Protein AF-A0A960F0X3-F1 (afdb_monomer)

Radius of gyration: 19.89 Å; Cα contacts (8 Å, |Δi|>4): 133; chains: 1; bounding box: 34×49×54 Å

Secondary structure (DSSP, 8-state):
-PPP-SS-TTSGGGSS-HHHHHHHHHTT-HHHHHHHHHHH--SS--HHHHHH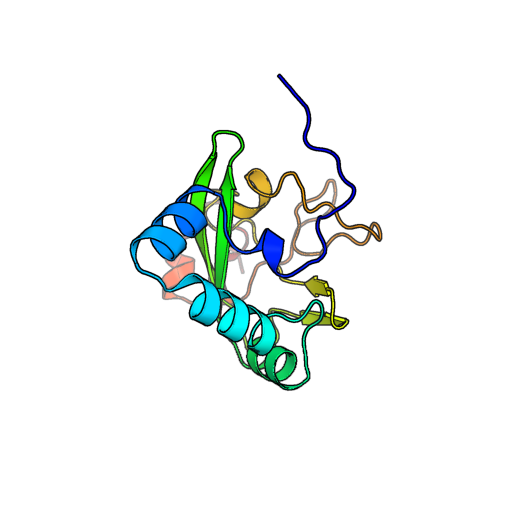HHH-SEEEEEEE-TTS-EEEEEEE-STTSSEEEETTEEE-----TTS--HHHHH-TT---TT----TTS-BTTB-PPPPGGGGSHHHHTTS-TT-TTS--

Solvent-accessible surface area (backbone atoms only — not comparable to full-atom values): 9754 Å² total; per-residue (Å²): 134,84,76,80,79,84,85,72,82,85,48,84,73,64,79,57,54,70,72,56,48,54,51,22,58,76,66,74,36,45,72,57,54,53,53,51,46,70,74,72,63,69,93,50,55,49,75,66,54,50,53,51,47,38,65,34,40,59,50,74,50,75,44,43,38,97,87,66,54,75,47,76,42,83,48,76,47,60,59,48,48,46,37,75,79,49,56,81,38,77,44,65,78,54,70,71,79,90,69,70,59,56,72,66,70,28,42,81,80,74,70,64,91,81,74,70,74,61,74,36,50,80,46,93,98,44,83,41,71,78,61,70,72,46,61,38,68,89,48,33,78,73,50,63,96,83,42,78,56,68,84,110

Foldseek 3Di:
DDDDDPPPCPDLVNPDDPVRVVVCVVVVNVVVSSVVSVVPDDQFADPVNQVVQQQDQKDKDWFAAPVRRIDIDIDGHHRCQWPCPDRNDIDHADACPPVPCCRVNRPPPDDPPVNDDDLRDDDVVRDRDDGPVCLPVVNVVPDPPPDPSVPD

pLDDT: mean 78.14, std 16.06, range [31.44, 96.19]

Mean predicted aligned error: 11.27 Å

Sequence (152 aa):
MDTPDGSDRNGLGALYGSGARELQDHFDSRRLADRLASLTLHDALDEGDIALVRDQSTVWVATVDADGWPDVFYKGGAPGFVEVVDPSELRMPIYNGNGMWRTLGNCGRYIHRDGKVSPYVPAEGHEPPVPDWKRLPPLREVLPANDPARDG

Structure (mmCIF, N/CA/C/O backbone):
data_AF-A0A960F0X3-F1
#
_entry.id   AF-A0A960F0X3-F1
#
loop_
_atom_site.group_PDB
_atom_site.id
_atom_site.type_symbol
_atom_site.label_atom_id
_atom_site.label_alt_id
_atom_site.label_comp_id
_atom_site.label_asym_id
_atom_site.label_entity_id
_atom_site.label_seq_id
_atom_site.pdbx_PDB_ins_code
_atom_site.Cartn_x
_atom_site.Cartn_y
_atom_site.Cartn_z
_atom_site.occupancy
_atom_site.B_iso_or_equiv
_atom_site.auth_seq_id
_atom_site.auth_comp_id
_atom_site.auth_asym_id
_atom_site.auth_atom_id
_atom_site.pdbx_PDB_model_num
ATOM 1 N N . MET A 1 1 ? 4.576 3.194 -33.698 1.00 36.12 1 MET A N 1
ATOM 2 C CA . MET A 1 1 ? 4.622 2.950 -32.245 1.00 36.12 1 MET A CA 1
ATOM 3 C C . MET A 1 1 ? 3.264 2.381 -31.901 1.00 36.12 1 MET A C 1
ATOM 5 O O . MET A 1 1 ? 2.312 3.143 -31.790 1.00 36.12 1 MET A O 1
ATOM 9 N N . ASP A 1 2 ? 3.156 1.054 -31.946 1.00 34.09 2 ASP A N 1
ATOM 10 C CA . ASP A 1 2 ? 1.889 0.356 -31.729 1.00 34.09 2 ASP A CA 1
ATOM 11 C C . ASP A 1 2 ? 1.437 0.546 -30.286 1.00 34.09 2 ASP A C 1
ATOM 13 O O . ASP A 1 2 ? 2.205 0.368 -29.340 1.00 34.09 2 ASP A O 1
ATOM 17 N N . THR A 1 3 ? 0.182 0.945 -30.133 1.00 31.44 3 THR A N 1
ATOM 18 C CA . THR A 1 3 ? -0.511 0.901 -28.849 1.00 31.44 3 THR A CA 1
ATOM 19 C C . THR A 1 3 ? -0.850 -0.562 -28.566 1.00 31.44 3 THR A C 1
ATOM 21 O O . THR A 1 3 ? -1.385 -1.222 -29.457 1.00 31.44 3 THR A O 1
ATOM 24 N N . PRO A 1 4 ? -0.546 -1.118 -27.379 1.00 38.47 4 PRO A N 1
ATOM 25 C CA . PRO A 1 4 ? -0.927 -2.491 -27.095 1.00 38.47 4 PRO A CA 1
ATOM 26 C C . PRO A 1 4 ? -2.451 -2.579 -26.993 1.00 38.47 4 PRO A C 1
ATOM 28 O O . PRO A 1 4 ? -3.071 -1.858 -26.205 1.00 38.47 4 PRO A O 1
ATOM 31 N N . ASP A 1 5 ? -3.017 -3.467 -27.806 1.00 36.84 5 ASP A N 1
ATOM 32 C CA . ASP A 1 5 ? -4.389 -3.959 -27.745 1.00 36.84 5 ASP A CA 1
ATOM 33 C C . ASP A 1 5 ? -4.788 -4.281 -26.291 1.00 36.84 5 ASP A C 1
ATOM 35 O O . ASP A 1 5 ? -4.076 -4.959 -25.548 1.00 36.84 5 ASP A O 1
ATOM 39 N N . GLY A 1 6 ? -5.923 -3.727 -25.865 1.00 38.12 6 GLY A N 1
ATOM 40 C CA . GLY A 1 6 ? -6.443 -3.812 -24.505 1.00 38.12 6 GLY A CA 1
ATOM 41 C C . GLY A 1 6 ? -7.220 -5.089 -24.184 1.00 38.12 6 GLY A C 1
ATOM 42 O O . GLY A 1 6 ? -7.874 -5.110 -23.141 1.00 38.12 6 GLY A O 1
ATOM 43 N N . SER A 1 7 ? -7.193 -6.115 -25.037 1.00 34.66 7 SER A N 1
ATOM 44 C CA . SER A 1 7 ? -8.116 -7.252 -24.937 1.00 34.66 7 SER A CA 1
ATOM 45 C C . SER A 1 7 ? -7.627 -8.498 -24.178 1.00 34.66 7 SER A C 1
ATOM 47 O O . SER A 1 7 ? -8.430 -9.405 -24.004 1.00 34.66 7 SER A O 1
ATOM 49 N N . ASP A 1 8 ? -6.409 -8.533 -23.611 1.00 37.78 8 ASP A N 1
ATOM 50 C CA . ASP A 1 8 ? -5.871 -9.772 -22.994 1.00 37.78 8 ASP A CA 1
ATOM 51 C C . ASP A 1 8 ? -5.181 -9.596 -21.616 1.00 37.78 8 ASP A C 1
ATOM 53 O O . ASP A 1 8 ? -4.204 -10.261 -21.273 1.00 37.78 8 ASP A O 1
ATOM 57 N N . ARG A 1 9 ? -5.670 -8.676 -20.771 1.00 44.19 9 ARG A N 1
ATOM 58 C CA . ARG A 1 9 ? -5.041 -8.364 -19.462 1.00 44.19 9 ARG A CA 1
ATOM 59 C C . ARG A 1 9 ? -5.476 -9.227 -18.269 1.00 44.19 9 ARG A C 1
ATOM 61 O O . ARG A 1 9 ? -5.132 -8.872 -17.148 1.00 44.19 9 ARG A O 1
ATOM 68 N N . ASN A 1 10 ? -6.215 -10.320 -18.471 1.00 42.22 10 ASN A N 1
ATOM 69 C CA . ASN A 1 10 ? -6.796 -11.081 -17.351 1.00 42.22 10 ASN A CA 1
ATOM 70 C C . ASN A 1 10 ? -6.339 -12.545 -17.236 1.00 42.22 10 ASN A C 1
ATOM 72 O O . ASN A 1 10 ? -6.956 -13.329 -16.524 1.00 42.22 10 ASN A O 1
ATOM 76 N N . GLY A 1 11 ? -5.260 -12.927 -17.923 1.00 45.56 11 GLY A N 1
ATOM 77 C CA . GLY A 1 11 ? -4.652 -14.253 -17.795 1.00 45.56 11 GLY A CA 1
ATOM 78 C C . GLY A 1 11 ? -3.302 -14.203 -17.084 1.00 45.56 11 GLY A C 1
ATOM 79 O O . GLY A 1 11 ? -2.576 -13.218 -17.189 1.00 45.56 11 GLY A O 1
ATOM 80 N N . LEU A 1 12 ? -2.915 -15.314 -16.450 1.00 47.50 12 LEU A N 1
ATOM 81 C CA . LEU A 1 12 ? -1.584 -15.604 -15.875 1.00 47.50 12 LEU A CA 1
ATOM 82 C C . LEU A 1 12 ? -0.382 -15.153 -16.740 1.00 47.50 12 LEU A C 1
ATOM 84 O O . LEU A 1 12 ? 0.717 -14.939 -16.229 1.00 47.50 12 LEU A O 1
ATOM 88 N N . GLY A 1 13 ? -0.586 -14.972 -18.050 1.00 46.66 13 GLY A N 1
ATOM 89 C CA . GLY A 1 13 ? 0.377 -14.383 -18.980 1.00 46.66 13 GLY A CA 1
ATOM 90 C C . GLY A 1 13 ? 0.805 -12.946 -18.650 1.00 46.66 13 GLY A C 1
ATOM 91 O O . GLY A 1 13 ? 1.911 -12.571 -19.026 1.00 46.66 13 GLY A O 1
ATOM 92 N N . ALA A 1 14 ? -0.001 -12.176 -17.912 1.00 62.25 14 ALA A N 1
ATOM 93 C CA . ALA A 1 14 ? 0.257 -10.767 -17.610 1.00 62.25 14 ALA A CA 1
ATOM 94 C C . ALA A 1 14 ? 1.226 -10.520 -16.435 1.00 62.25 14 ALA A C 1
ATOM 96 O O . ALA A 1 14 ? 1.731 -9.407 -16.305 1.00 62.25 14 ALA A O 1
ATOM 97 N N . LEU A 1 15 ? 1.510 -11.523 -15.588 1.00 78.12 15 LEU A N 1
ATOM 98 C CA . LEU A 1 15 ? 2.381 -11.337 -14.412 1.00 78.12 15 LEU A CA 1
ATOM 99 C C . LEU A 1 15 ? 3.849 -11.087 -14.799 1.00 78.12 15 LEU A C 1
ATOM 101 O O . LEU A 1 15 ? 4.556 -10.331 -14.136 1.00 78.12 15 LEU A O 1
ATOM 105 N N . TYR A 1 16 ? 4.322 -11.741 -15.858 1.00 86.44 16 TYR A N 1
ATOM 106 C CA . TYR A 1 16 ? 5.732 -11.728 -16.241 1.00 86.44 16 TYR A CA 1
ATOM 107 C C . TYR A 1 16 ? 5.932 -10.966 -17.552 1.00 86.44 16 TYR A C 1
ATOM 109 O O . TYR A 1 16 ? 5.435 -11.381 -18.597 1.00 86.44 16 TYR A O 1
ATOM 117 N N . GLY A 1 17 ? 6.718 -9.886 -17.504 1.00 84.25 17 GLY A N 1
ATOM 118 C CA . GLY A 1 17 ? 7.161 -9.163 -18.700 1.00 84.25 17 GLY A CA 1
ATOM 119 C C . GLY A 1 17 ? 8.121 -9.979 -19.579 1.00 84.25 17 GLY A C 1
ATOM 120 O O . GLY A 1 17 ? 8.644 -11.014 -19.158 1.00 84.25 17 GLY A O 1
ATOM 121 N N . SER A 1 18 ? 8.395 -9.487 -20.793 1.00 88.12 18 SER A N 1
ATOM 122 C CA . SER A 1 18 ? 9.220 -10.181 -21.801 1.00 88.12 18 SER A CA 1
ATOM 123 C C . SER A 1 18 ? 10.598 -10.596 -21.282 1.00 88.12 18 SER A C 1
ATOM 125 O O . SER A 1 18 ? 10.974 -11.751 -21.443 1.00 88.12 18 SER A O 1
ATOM 127 N N . GLY A 1 19 ? 11.305 -9.716 -20.566 1.00 88.69 19 GLY A N 1
ATOM 128 C CA . GLY A 1 19 ? 12.625 -10.040 -20.010 1.00 88.69 19 GLY A CA 1
ATOM 129 C C . GLY A 1 19 ? 12.598 -11.191 -18.995 1.00 88.69 19 GLY A C 1
ATOM 130 O O . GLY A 1 19 ? 13.489 -12.037 -18.987 1.00 88.69 19 GLY A O 1
ATOM 131 N N . ALA A 1 20 ? 11.548 -11.289 -18.170 1.00 87.38 20 ALA A N 1
ATOM 132 C CA . ALA A 1 20 ? 11.384 -12.426 -17.264 1.00 87.38 20 ALA A CA 1
ATOM 133 C C . ALA A 1 20 ? 11.087 -13.717 -18.040 1.00 87.38 20 ALA A C 1
ATOM 135 O O . ALA A 1 20 ? 11.599 -14.774 -17.677 1.00 87.38 20 ALA A O 1
ATOM 136 N N . ARG A 1 21 ? 10.299 -13.638 -19.121 1.00 91.31 21 ARG A N 1
ATOM 137 C CA . AR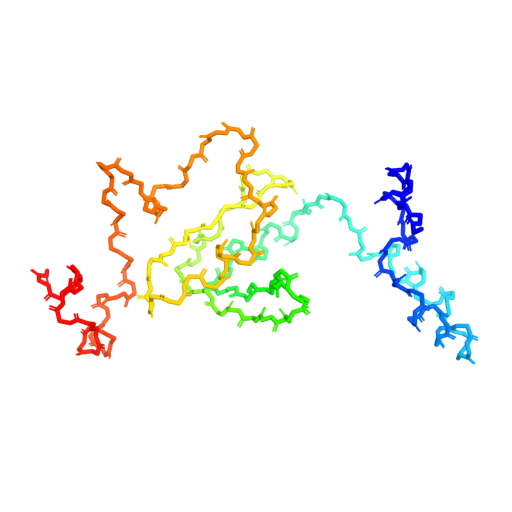G A 1 21 ? 10.000 -14.790 -19.984 1.00 91.31 21 ARG A CA 1
ATOM 138 C C . ARG A 1 21 ? 11.240 -15.308 -20.709 1.00 91.31 21 ARG A C 1
ATOM 140 O O . ARG A 1 21 ? 11.462 -16.511 -20.698 1.00 91.31 21 ARG A O 1
ATOM 147 N N . GLU A 1 22 ? 12.080 -14.422 -21.236 1.00 92.25 22 GLU A N 1
ATOM 148 C CA . GLU A 1 22 ? 13.353 -14.800 -21.866 1.00 92.25 22 GLU A CA 1
ATOM 149 C C . GLU A 1 22 ? 14.262 -15.568 -20.899 1.00 92.25 22 GLU A C 1
ATOM 151 O O . GLU A 1 22 ? 14.794 -16.620 -21.248 1.00 92.25 22 GLU A O 1
ATOM 156 N N . LEU A 1 23 ? 14.392 -15.092 -19.656 1.00 88.25 23 LEU A N 1
ATOM 157 C CA . LEU A 1 23 ? 15.171 -15.788 -18.628 1.00 88.25 23 LEU A CA 1
ATOM 158 C C . LEU A 1 23 ? 14.527 -17.120 -18.226 1.00 88.25 23 LEU A C 1
ATOM 160 O O . LEU A 1 23 ? 15.226 -18.114 -18.042 1.00 88.25 23 LEU A O 1
ATOM 164 N N . GLN A 1 24 ? 13.201 -17.169 -18.107 1.00 93.12 24 GLN A N 1
ATOM 165 C CA . GLN A 1 24 ? 12.487 -18.405 -17.793 1.00 93.12 24 GLN A CA 1
ATOM 166 C C . GLN A 1 24 ? 12.682 -19.473 -18.870 1.00 93.12 24 GLN A C 1
ATOM 168 O O . GLN A 1 24 ? 12.877 -20.636 -18.523 1.00 93.12 24 GLN A O 1
ATOM 173 N N . ASP A 1 25 ? 12.653 -19.089 -20.146 1.00 93.25 25 ASP A N 1
ATOM 174 C CA . ASP A 1 25 ? 12.910 -19.988 -21.272 1.00 93.25 25 ASP A CA 1
ATOM 175 C C . ASP A 1 25 ? 14.389 -20.411 -21.299 1.00 93.25 25 ASP A C 1
ATOM 177 O O . ASP A 1 25 ? 14.688 -21.597 -21.434 1.00 93.25 25 ASP A O 1
ATOM 181 N N . HIS A 1 26 ? 15.318 -19.471 -21.075 1.00 90.62 26 HIS A N 1
ATOM 182 C CA . HIS A 1 26 ? 16.756 -19.754 -21.010 1.00 90.62 26 HIS A CA 1
ATOM 183 C C . HIS 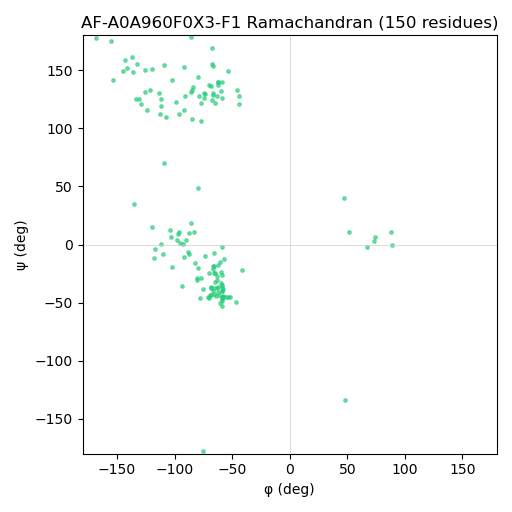A 1 26 ? 17.113 -20.772 -19.915 1.00 90.62 26 HIS A C 1
ATOM 185 O O . HIS A 1 26 ? 17.947 -21.649 -20.130 1.00 90.62 26 HIS A O 1
ATOM 191 N N . PHE A 1 27 ? 16.465 -20.674 -18.752 1.00 92.62 27 PHE A N 1
ATOM 192 C CA . PHE A 1 27 ? 16.685 -21.570 -17.616 1.00 92.62 27 PHE A CA 1
ATOM 193 C C . PHE A 1 27 ? 15.679 -22.737 -17.533 1.00 92.62 27 PHE A C 1
ATOM 195 O O . PHE A 1 27 ? 15.629 -23.401 -16.500 1.00 92.62 27 PHE A O 1
ATOM 202 N N . ASP A 1 28 ? 14.858 -22.980 -18.567 1.00 90.44 28 ASP A N 1
ATOM 203 C CA . ASP A 1 28 ? 13.800 -24.018 -18.598 1.00 90.44 28 ASP A CA 1
ATOM 204 C C . ASP A 1 28 ? 12.903 -24.033 -17.332 1.00 90.44 28 ASP A C 1
ATOM 206 O O . ASP A 1 28 ? 12.523 -25.068 -16.777 1.00 90.44 28 ASP A O 1
ATOM 210 N N . SER A 1 29 ? 12.562 -22.840 -16.841 1.00 91.38 29 SER A N 1
ATOM 211 C CA . SER A 1 29 ? 11.779 -22.618 -15.616 1.00 91.38 29 SER A CA 1
ATOM 212 C C . SER A 1 29 ? 10.388 -22.036 -15.873 1.00 91.38 29 SER A C 1
ATOM 214 O O . SER A 1 29 ? 9.611 -21.860 -14.934 1.00 91.38 29 SER A O 1
ATOM 216 N N . ARG A 1 30 ? 10.011 -21.805 -17.136 1.00 89.38 30 ARG A N 1
ATOM 217 C CA . ARG A 1 30 ? 8.698 -21.246 -17.503 1.00 89.38 30 ARG A CA 1
ATOM 218 C C . ARG A 1 30 ? 7.524 -22.045 -16.944 1.00 89.38 30 ARG A C 1
ATOM 220 O O . ARG A 1 30 ? 6.630 -21.479 -16.327 1.00 89.38 30 ARG A O 1
ATOM 227 N N . ARG A 1 31 ? 7.583 -23.375 -17.060 1.00 88.75 31 ARG A N 1
ATOM 228 C CA . ARG A 1 31 ? 6.579 -24.291 -16.489 1.00 88.75 31 ARG A CA 1
ATOM 229 C C . ARG A 1 31 ? 6.439 -24.156 -14.972 1.00 88.75 31 ARG A C 1
ATOM 231 O O . ARG A 1 31 ? 5.331 -24.252 -14.461 1.00 88.75 31 ARG A O 1
ATOM 238 N N . LEU A 1 32 ? 7.534 -23.910 -14.250 1.00 84.38 32 LEU A N 1
ATOM 239 C CA . LEU A 1 32 ? 7.491 -23.669 -12.807 1.00 84.38 32 LEU A CA 1
ATOM 240 C C . LEU A 1 32 ? 6.844 -22.314 -12.502 1.00 84.38 32 LEU A C 1
ATOM 242 O O . LEU A 1 32 ? 5.959 -22.246 -11.653 1.00 84.38 32 LEU A O 1
ATOM 246 N N . ALA A 1 33 ? 7.247 -21.264 -13.221 1.00 84.62 33 ALA A N 1
ATOM 247 C CA . ALA A 1 33 ? 6.697 -19.922 -13.062 1.00 84.62 33 ALA A CA 1
ATOM 248 C C . ALA A 1 33 ? 5.179 -19.897 -13.311 1.00 84.62 33 ALA A C 1
ATOM 250 O O . ALA A 1 33 ? 4.432 -19.364 -12.494 1.00 84.62 33 ALA A O 1
ATOM 251 N N . ASP A 1 34 ? 4.707 -20.553 -14.374 1.00 87.56 34 ASP A N 1
ATOM 252 C CA . ASP A 1 34 ? 3.279 -20.620 -14.701 1.00 87.56 34 ASP A CA 1
ATOM 253 C C . ASP A 1 34 ? 2.478 -21.401 -13.644 1.00 87.56 34 ASP A C 1
ATOM 255 O O . ASP A 1 34 ? 1.362 -21.012 -13.295 1.00 87.56 34 ASP A 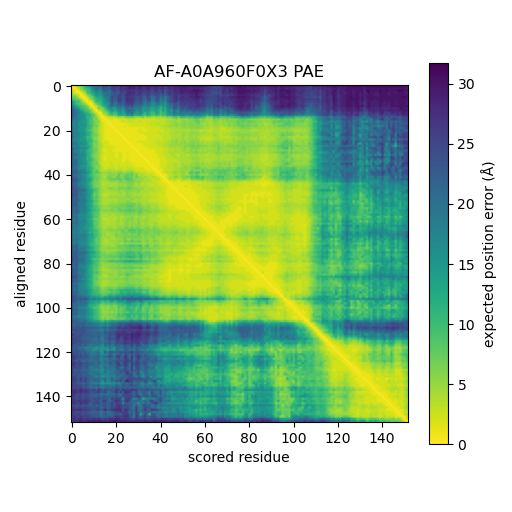O 1
ATOM 259 N N . ARG A 1 35 ? 3.046 -22.480 -13.082 1.00 83.19 35 ARG A N 1
ATOM 260 C CA . ARG A 1 35 ? 2.396 -23.223 -11.991 1.00 83.19 35 ARG A CA 1
ATOM 261 C C . ARG A 1 35 ? 2.333 -22.421 -10.698 1.00 83.19 35 ARG A C 1
ATOM 263 O O . ARG A 1 35 ? 1.278 -22.430 -10.072 1.00 83.19 35 ARG A O 1
ATOM 270 N N . LEU A 1 36 ? 3.406 -21.731 -10.314 1.00 82.00 36 LEU A N 1
ATOM 271 C CA . LEU A 1 36 ? 3.405 -20.863 -9.133 1.00 82.00 36 LEU A CA 1
ATOM 272 C C . LEU A 1 36 ? 2.367 -19.756 -9.284 1.00 82.00 36 LEU A C 1
ATOM 274 O O . LEU A 1 36 ? 1.492 -19.631 -8.437 1.00 82.00 36 LEU A O 1
ATOM 278 N N . ALA A 1 37 ? 2.395 -19.056 -10.416 1.00 84.94 37 ALA A N 1
ATOM 279 C CA . ALA A 1 37 ? 1.420 -18.034 -10.750 1.00 84.94 37 ALA A CA 1
ATOM 280 C C . ALA A 1 37 ? -0.020 -18.570 -10.617 1.00 84.94 37 ALA A C 1
ATOM 282 O O . ALA A 1 37 ? -0.844 -17.932 -9.974 1.00 84.94 37 ALA A O 1
ATOM 283 N N . SER A 1 38 ? -0.313 -19.776 -11.127 1.00 80.94 38 SER A N 1
ATOM 284 C CA . SER A 1 38 ? -1.660 -20.372 -11.041 1.00 80.94 38 SER A CA 1
ATOM 285 C C . SER A 1 38 ? -2.132 -20.719 -9.626 1.00 80.94 38 SER A C 1
ATOM 287 O O . SER A 1 38 ? -3.321 -20.945 -9.434 1.00 80.94 38 SER A O 1
ATOM 289 N N . LEU A 1 39 ? -1.212 -20.816 -8.662 1.00 80.56 39 LEU A N 1
ATOM 290 C CA . LEU A 1 39 ? -1.510 -21.163 -7.271 1.00 80.56 39 LEU A CA 1
ATOM 291 C C . LEU A 1 39 ? -1.513 -19.949 -6.338 1.00 80.56 39 LEU A C 1
ATOM 293 O O . LEU A 1 39 ? -2.022 -20.058 -5.230 1.00 80.56 39 LEU A O 1
ATOM 297 N N . THR A 1 40 ? -0.890 -18.839 -6.741 1.00 78.62 40 THR A N 1
ATOM 298 C CA . THR A 1 40 ? -0.680 -17.672 -5.870 1.00 78.62 40 THR A CA 1
ATOM 299 C C . THR A 1 40 ? -1.370 -16.406 -6.362 1.00 78.62 40 THR A C 1
ATOM 301 O O . THR A 1 40 ? -1.368 -15.414 -5.643 1.00 78.62 40 THR A O 1
ATOM 304 N N . LEU A 1 41 ? -1.882 -16.385 -7.596 1.00 83.25 41 LEU A N 1
ATOM 305 C CA . LEU A 1 41 ? -2.614 -15.241 -8.134 1.00 83.25 41 LEU A CA 1
ATOM 306 C C . LEU A 1 41 ? -4.113 -15.470 -8.031 1.00 83.25 41 LEU A C 1
ATOM 308 O O . LEU A 1 41 ? -4.653 -16.394 -8.639 1.00 83.25 41 LEU A O 1
ATOM 312 N N . HIS A 1 42 ? -4.767 -14.540 -7.353 1.00 83.06 42 HIS A N 1
ATOM 313 C CA . HIS A 1 42 ? -6.212 -14.397 -7.325 1.00 83.06 42 HIS A CA 1
ATOM 314 C C . HIS A 1 42 ? -6.555 -12.958 -7.729 1.00 83.06 42 HIS A C 1
ATOM 316 O O . HIS A 1 42 ? -5.759 -12.037 -7.538 1.00 83.06 42 HIS A O 1
ATOM 322 N N . ASP A 1 43 ? -7.719 -12.770 -8.341 1.00 84.88 43 ASP A N 1
ATOM 323 C CA . ASP A 1 43 ? -8.248 -11.477 -8.785 1.00 84.88 43 ASP A CA 1
ATOM 324 C C . ASP A 1 43 ? -9.067 -10.754 -7.701 1.00 84.88 43 ASP A C 1
ATOM 326 O O . ASP A 1 43 ? -9.440 -9.592 -7.874 1.00 84.88 43 ASP A O 1
ATOM 330 N N . ALA A 1 44 ? -9.296 -11.423 -6.572 1.00 90.69 44 ALA A N 1
ATOM 331 C CA . ALA A 1 44 ? -9.926 -10.894 -5.375 1.00 90.69 44 ALA A CA 1
ATOM 332 C C . ALA A 1 44 ? -9.238 -11.452 -4.119 1.00 90.69 44 ALA A C 1
ATOM 334 O O . ALA A 1 44 ? -8.703 -12.560 -4.136 1.00 90.69 44 ALA A O 1
ATOM 335 N N . LEU A 1 45 ? -9.277 -10.675 -3.039 1.00 92.88 45 LEU A N 1
ATOM 336 C CA . LEU A 1 45 ? -8.774 -11.040 -1.719 1.00 92.88 45 LEU A CA 1
ATOM 337 C C . LEU A 1 45 ? -9.615 -12.175 -1.133 1.00 92.88 45 LEU A C 1
ATOM 339 O O . LEU A 1 45 ? -10.844 -12.064 -1.052 1.00 92.88 45 LEU A O 1
ATOM 343 N N . ASP A 1 46 ? -8.955 -13.237 -0.684 1.00 93.62 46 ASP A N 1
ATOM 344 C CA . ASP A 1 46 ? -9.610 -14.318 0.044 1.00 93.62 46 ASP A CA 1
ATOM 345 C C . ASP A 1 46 ? -9.717 -14.026 1.555 1.00 93.62 46 ASP A C 1
ATOM 347 O O . ASP A 1 46 ? -9.299 -12.981 2.061 1.00 93.62 46 ASP A O 1
ATOM 351 N N . GLU A 1 47 ? -10.322 -14.944 2.312 1.00 95.12 47 GLU A N 1
ATOM 352 C CA . GLU A 1 47 ? -10.473 -14.785 3.764 1.00 95.12 47 GLU A CA 1
ATOM 353 C C . GLU A 1 47 ? -9.124 -14.650 4.495 1.00 95.12 47 GLU A C 1
ATOM 355 O O . GLU A 1 47 ? -9.034 -13.923 5.488 1.00 95.12 47 GLU A O 1
ATOM 360 N N . GLY A 1 48 ? -8.081 -15.322 4.001 1.00 94.50 48 GLY A N 1
ATOM 361 C CA . GLY A 1 48 ? -6.727 -15.265 4.540 1.00 94.50 48 GLY A CA 1
ATOM 362 C C . GLY A 1 48 ? -6.055 -13.924 4.263 1.00 94.50 48 GLY A C 1
ATOM 363 O O . GLY A 1 48 ? -5.503 -13.324 5.187 1.00 94.50 48 GLY A O 1
ATOM 364 N N . ASP A 1 49 ? -6.168 -13.412 3.038 1.00 94.06 49 ASP A N 1
ATOM 365 C CA . ASP A 1 49 ? -5.678 -12.086 2.651 1.00 94.06 49 ASP A CA 1
ATOM 366 C C . ASP A 1 49 ? -6.331 -10.990 3.503 1.00 94.06 49 ASP A C 1
ATOM 368 O O . ASP A 1 49 ? -5.662 -10.112 4.054 1.00 94.06 49 ASP A O 1
ATOM 372 N N . ILE A 1 50 ? -7.656 -11.063 3.661 1.00 95.69 50 ILE A N 1
ATOM 373 C CA . ILE A 1 50 ? -8.434 -10.097 4.443 1.00 95.69 50 ILE A CA 1
ATOM 374 C C . ILE A 1 50 ? -8.029 -10.143 5.917 1.00 95.69 50 ILE A C 1
ATOM 376 O O . ILE A 1 50 ? -7.864 -9.092 6.544 1.00 95.69 50 ILE A O 1
ATOM 380 N N . ALA A 1 51 ? -7.873 -11.342 6.484 1.00 95.88 51 ALA A N 1
ATOM 381 C CA . ALA A 1 51 ? -7.422 -11.506 7.860 1.00 95.88 51 ALA A CA 1
ATOM 382 C C . ALA A 1 51 ? -6.014 -10.930 8.055 1.00 95.88 51 ALA A C 1
ATOM 384 O O . ALA A 1 51 ? -5.788 -10.190 9.014 1.00 95.88 51 ALA A O 1
ATOM 385 N N . LEU A 1 52 ? -5.103 -11.198 7.114 1.00 94.75 52 LEU A N 1
ATOM 386 C CA . LEU A 1 52 ? -3.743 -10.673 7.139 1.00 94.75 52 LEU A CA 1
ATOM 387 C C . LEU A 1 52 ? -3.746 -9.143 7.149 1.00 94.75 52 LEU A C 1
ATOM 389 O O . LEU A 1 52 ? -3.144 -8.549 8.042 1.00 94.75 52 LEU A O 1
ATOM 393 N N . VAL A 1 53 ? -4.440 -8.512 6.194 1.00 95.12 53 VAL A N 1
ATOM 394 C CA . VAL A 1 53 ? -4.514 -7.046 6.066 1.00 95.12 53 VAL A CA 1
ATOM 395 C C . VAL A 1 53 ? -5.064 -6.404 7.338 1.00 95.12 53 VAL A C 1
ATOM 397 O O . VAL A 1 53 ? -4.506 -5.414 7.809 1.00 95.12 53 VAL A O 1
ATOM 400 N N . ARG A 1 54 ? -6.128 -6.970 7.918 1.00 94.19 54 ARG A N 1
ATOM 401 C CA . ARG A 1 54 ? -6.765 -6.431 9.131 1.00 94.19 54 ARG A CA 1
ATOM 402 C C . ARG A 1 54 ? -5.853 -6.473 10.357 1.00 94.19 54 ARG A C 1
ATOM 404 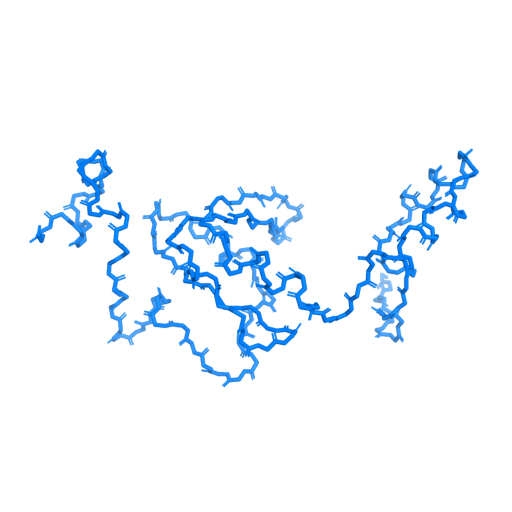O O . ARG A 1 54 ? -5.952 -5.581 11.197 1.00 94.19 54 ARG A O 1
ATOM 411 N N . ASP A 1 55 ? -4.982 -7.472 10.449 1.00 96.19 55 ASP A N 1
ATOM 412 C CA . ASP A 1 55 ? -4.035 -7.624 11.558 1.00 96.19 55 ASP A CA 1
ATOM 413 C C . ASP A 1 55 ? -2.795 -6.722 11.409 1.00 96.19 55 ASP A C 1
ATOM 415 O O . ASP A 1 55 ? -2.122 -6.402 12.389 1.00 96.19 55 ASP A O 1
ATOM 419 N N . GLN A 1 56 ? -2.497 -6.246 10.194 1.00 95.19 56 GLN A N 1
ATOM 420 C CA . GLN A 1 56 ? -1.309 -5.429 9.966 1.00 95.19 56 GLN A CA 1
ATOM 421 C C . GLN A 1 56 ? -1.453 -4.007 10.523 1.00 95.19 56 GLN A C 1
ATOM 423 O O . GLN A 1 56 ? -2.358 -3.249 10.177 1.00 95.19 56 GLN A O 1
ATOM 428 N N . SER A 1 57 ? -0.457 -3.587 11.303 1.00 94.00 57 SER A N 1
ATOM 429 C CA . SER A 1 57 ? -0.239 -2.192 11.716 1.00 94.00 57 SER A CA 1
ATOM 430 C C . SER A 1 57 ? 0.654 -1.409 10.741 1.00 94.00 57 SER A C 1
ATOM 432 O O . SER A 1 57 ? 1.063 -0.273 11.001 1.00 94.00 57 SER A O 1
ATOM 434 N N . THR A 1 58 ? 1.061 -2.026 9.632 1.00 93.00 58 THR A N 1
ATOM 435 C CA . THR A 1 58 ? 2.006 -1.443 8.676 1.00 93.00 58 THR A CA 1
ATOM 436 C C . THR A 1 58 ? 1.808 -2.013 7.280 1.00 93.00 58 THR A C 1
ATOM 438 O O . THR A 1 58 ? 1.614 -3.212 7.119 1.00 93.00 58 THR A O 1
ATOM 441 N N . VAL A 1 59 ? 1.939 -1.158 6.264 1.00 92.81 59 VAL A N 1
ATOM 442 C CA . VAL A 1 59 ? 2.052 -1.558 4.859 1.00 92.81 59 VAL A CA 1
ATOM 443 C C . VAL A 1 59 ? 3.195 -0.817 4.169 1.00 92.81 59 VAL A C 1
ATOM 445 O O . VAL A 1 59 ? 3.566 0.295 4.554 1.00 92.81 59 VAL A O 1
ATOM 448 N N . TRP A 1 60 ? 3.722 -1.419 3.106 1.00 92.50 60 TRP A N 1
ATOM 449 C CA . TRP A 1 60 ? 4.632 -0.770 2.169 1.00 92.50 60 TRP A CA 1
ATOM 450 C C . TRP A 1 60 ? 3.924 -0.611 0.831 1.00 92.50 60 TRP A C 1
ATOM 452 O O . TRP A 1 60 ? 3.418 -1.579 0.272 1.00 92.50 60 TRP A O 1
ATOM 462 N N . VAL A 1 61 ? 3.880 0.615 0.320 1.00 90.50 61 VAL A N 1
ATOM 463 C CA . VAL A 1 61 ? 3.216 0.943 -0.942 1.00 90.50 61 VAL A CA 1
ATOM 464 C C . VAL A 1 61 ? 4.280 1.229 -1.986 1.00 90.50 61 VAL A C 1
ATOM 466 O O . VAL A 1 61 ? 4.971 2.247 -1.903 1.00 90.50 61 VAL A O 1
ATOM 469 N N . ALA A 1 62 ? 4.408 0.324 -2.954 1.00 90.25 62 ALA A N 1
ATOM 470 C CA . ALA A 1 62 ? 5.247 0.514 -4.126 1.00 90.25 62 ALA A CA 1
ATOM 471 C C . ALA A 1 62 ? 4.478 1.290 -5.200 1.00 90.25 62 ALA A C 1
ATOM 473 O O . ALA A 1 62 ? 3.326 0.982 -5.503 1.00 90.25 62 ALA A O 1
ATOM 474 N N . THR A 1 63 ? 5.119 2.299 -5.775 1.00 88.50 63 THR A N 1
ATOM 475 C CA . THR A 1 63 ? 4.579 3.114 -6.868 1.00 88.50 63 THR A CA 1
ATOM 476 C C . THR A 1 63 ? 5.662 3.344 -7.911 1.00 88.50 63 THR A C 1
ATOM 478 O O . THR A 1 63 ? 6.846 3.193 -7.617 1.00 88.50 63 THR A O 1
ATOM 481 N N . VAL A 1 64 ? 5.258 3.716 -9.118 1.00 84.62 64 VAL A N 1
ATOM 482 C CA . VAL A 1 64 ? 6.164 4.140 -10.186 1.00 84.62 64 VAL A CA 1
ATOM 483 C C . VAL A 1 64 ? 5.682 5.506 -10.650 1.00 84.62 64 VAL A C 1
ATOM 485 O O . VAL A 1 64 ? 4.477 5.681 -10.838 1.00 84.62 64 VAL A O 1
ATOM 488 N N . ASP A 1 65 ? 6.583 6.476 -10.755 1.00 81.06 65 ASP A N 1
ATOM 489 C CA . ASP A 1 65 ? 6.231 7.812 -11.235 1.00 81.06 65 ASP A CA 1
ATOM 490 C C . ASP A 1 65 ? 6.028 7.855 -12.764 1.00 81.06 65 ASP A C 1
ATOM 492 O O . ASP A 1 65 ? 6.082 6.836 -13.460 1.00 81.06 65 ASP A O 1
ATOM 496 N N . ALA A 1 66 ? 5.756 9.047 -13.298 1.00 81.00 66 ALA A N 1
ATOM 497 C CA . ALA A 1 66 ? 5.496 9.240 -14.724 1.00 81.00 66 ALA A CA 1
ATOM 498 C C . ALA A 1 66 ? 6.707 8.933 -15.626 1.00 81.00 66 ALA A C 1
ATOM 500 O O . ALA A 1 66 ? 6.513 8.593 -16.793 1.00 81.00 66 ALA A O 1
ATOM 501 N N . ASP A 1 67 ? 7.926 9.018 -15.088 1.00 79.94 67 ASP A N 1
ATOM 502 C CA . ASP A 1 67 ? 9.176 8.760 -15.806 1.00 79.94 67 ASP A CA 1
ATOM 503 C C . ASP A 1 67 ? 9.637 7.299 -15.664 1.00 79.94 67 ASP A C 1
ATOM 505 O O . ASP A 1 67 ? 10.656 6.899 -16.233 1.00 79.94 67 ASP A O 1
ATOM 509 N N . GLY A 1 68 ? 8.879 6.473 -14.937 1.00 77.31 68 GLY A N 1
ATOM 510 C CA . GLY A 1 68 ? 9.204 5.069 -14.717 1.00 77.31 68 GLY A CA 1
ATOM 511 C C . GLY A 1 68 ? 10.102 4.824 -13.503 1.00 77.31 68 GLY A C 1
ATOM 512 O O . GLY A 1 68 ? 10.582 3.701 -13.332 1.00 77.31 68 GLY A O 1
ATOM 513 N N . TRP A 1 69 ? 10.331 5.827 -12.651 1.00 82.00 69 TRP A N 1
ATOM 514 C CA . TRP A 1 69 ? 11.137 5.676 -11.442 1.00 82.00 69 TRP A CA 1
ATOM 515 C C . TRP A 1 69 ? 10.341 4.970 -10.334 1.00 82.00 69 TRP A C 1
ATOM 517 O O . TRP A 1 69 ? 9.278 5.455 -9.932 1.00 82.00 69 TRP A O 1
ATOM 527 N N . PRO A 1 70 ? 10.824 3.820 -9.821 1.00 85.94 70 PRO A N 1
ATOM 528 C CA . PRO A 1 70 ? 10.153 3.105 -8.747 1.00 85.94 70 PRO A CA 1
ATOM 529 C C . PRO A 1 70 ? 10.444 3.738 -7.385 1.00 85.94 70 PRO A C 1
ATOM 531 O O . PRO A 1 70 ? 11.565 4.162 -7.099 1.00 85.94 70 PRO A O 1
ATOM 534 N N . ASP A 1 71 ? 9.443 3.719 -6.511 1.00 85.62 71 ASP A N 1
ATOM 535 C CA . ASP A 1 71 ? 9.546 4.205 -5.138 1.00 85.62 71 ASP A CA 1
ATOM 536 C C . ASP A 1 71 ? 8.688 3.361 -4.185 1.00 85.62 71 ASP A C 1
ATOM 538 O O . ASP A 1 71 ? 7.644 2.835 -4.580 1.00 85.62 71 ASP A O 1
ATOM 542 N N . VAL A 1 72 ? 9.107 3.238 -2.923 1.00 89.81 72 VAL A N 1
ATOM 543 C CA . VAL A 1 72 ? 8.407 2.453 -1.893 1.00 89.81 72 VAL A CA 1
ATOM 544 C C . VAL A 1 72 ? 8.239 3.274 -0.621 1.00 89.81 72 VAL A C 1
ATOM 546 O O . VAL A 1 72 ? 9.208 3.739 -0.022 1.00 89.81 72 VAL A O 1
ATOM 549 N N . PHE A 1 73 ? 6.994 3.384 -0.157 1.00 87.19 73 PHE A N 1
ATOM 550 C CA . PHE A 1 73 ? 6.641 4.128 1.051 1.00 87.19 73 PHE A CA 1
ATOM 551 C C . PHE A 1 73 ? 6.134 3.232 2.156 1.00 87.19 73 PHE A C 1
ATOM 553 O O . PHE A 1 73 ? 5.169 2.499 1.975 1.00 87.19 73 PHE A O 1
ATOM 560 N N . TYR A 1 74 ? 6.705 3.407 3.340 1.00 88.50 74 TYR A N 1
ATOM 561 C CA . TYR A 1 74 ? 6.122 2.925 4.583 1.00 88.50 74 TYR A CA 1
ATOM 562 C C . TYR A 1 74 ? 4.845 3.707 4.927 1.00 88.50 74 TYR A C 1
ATOM 564 O O . TYR A 1 74 ? 4.829 4.942 4.856 1.00 88.50 74 TYR A O 1
ATOM 572 N N . LYS A 1 75 ? 3.794 3.003 5.355 1.00 87.75 75 LYS A N 1
ATOM 573 C CA . LYS A 1 75 ? 2.592 3.568 5.983 1.00 87.75 75 LYS A CA 1
ATOM 574 C C . LYS A 1 75 ? 2.247 2.756 7.227 1.00 87.75 75 LYS A C 1
ATOM 576 O O . LYS A 1 75 ? 2.087 1.544 7.143 1.00 87.75 75 LYS A O 1
ATOM 581 N N . GLY A 1 76 ? 2.132 3.434 8.366 1.00 88.50 76 GLY A N 1
ATOM 582 C CA . GLY A 1 76 ? 1.812 2.816 9.652 1.00 88.50 76 GLY A CA 1
ATOM 583 C C . GLY A 1 76 ? 0.518 3.356 10.254 1.00 88.50 76 GLY A C 1
ATOM 584 O O . GLY A 1 76 ? 0.165 4.519 10.045 1.00 88.50 76 GLY A O 1
ATOM 585 N N . GLY A 1 77 ? -0.150 2.509 11.031 1.00 87.88 77 GLY A N 1
ATOM 586 C CA . GLY A 1 77 ? -1.364 2.812 11.785 1.00 87.88 77 GLY A CA 1
ATOM 587 C C . GLY A 1 77 ? -1.683 1.690 12.779 1.00 87.88 77 GLY A C 1
ATOM 588 O O . GLY A 1 77 ? -0.962 0.700 12.845 1.00 87.88 77 GLY A O 1
ATOM 589 N N . ALA A 1 78 ? -2.741 1.830 13.578 1.00 88.62 78 ALA A N 1
ATOM 590 C CA . ALA A 1 78 ? -3.229 0.708 14.388 1.00 88.62 78 ALA A CA 1
ATOM 591 C C . ALA A 1 78 ? -3.790 -0.406 13.474 1.00 88.62 78 ALA A C 1
ATOM 593 O O . ALA A 1 78 ? -4.248 -0.079 12.377 1.00 88.62 78 ALA A O 1
ATOM 594 N N . PRO A 1 79 ? -3.798 -1.689 13.888 1.00 93.31 79 PRO A N 1
ATOM 595 C CA . PRO A 1 79 ? -4.500 -2.743 13.153 1.00 93.31 79 PRO A CA 1
ATOM 596 C C . PRO A 1 79 ? -5.913 -2.302 12.747 1.00 93.31 79 PRO A C 1
ATOM 598 O O . PRO A 1 79 ? -6.635 -1.696 13.542 1.00 93.31 79 PRO A O 1
ATOM 601 N N . GLY A 1 80 ? -6.268 -2.542 11.484 1.00 88.75 80 GLY A N 1
ATOM 602 C CA . GLY A 1 80 ? -7.489 -2.021 10.863 1.00 88.75 80 GLY A CA 1
ATOM 603 C C . GLY A 1 80 ? -7.366 -0.643 10.198 1.00 88.75 80 GLY A C 1
ATOM 604 O O . GLY A 1 80 ? -8.345 -0.183 9.620 1.00 88.75 80 GLY A O 1
ATOM 605 N N . PHE A 1 81 ? -6.197 0.017 10.213 1.00 90.38 81 PHE A N 1
ATOM 606 C CA . PHE A 1 81 ? -6.012 1.288 9.485 1.00 90.38 81 PHE A CA 1
ATOM 607 C C . PHE A 1 81 ? -6.098 1.132 7.957 1.00 90.38 81 PHE A C 1
ATOM 609 O O . PHE A 1 81 ? -6.382 2.106 7.260 1.00 90.38 81 PHE A O 1
ATOM 616 N N . VAL A 1 82 ? -5.827 -0.069 7.436 1.00 93.06 82 VAL A N 1
ATOM 617 C CA . VAL A 1 82 ? -6.194 -0.457 6.073 1.00 93.06 82 VAL A CA 1
ATOM 618 C C . VAL A 1 82 ? -7.513 -1.212 6.156 1.00 93.06 82 VAL A C 1
ATOM 620 O O . VAL A 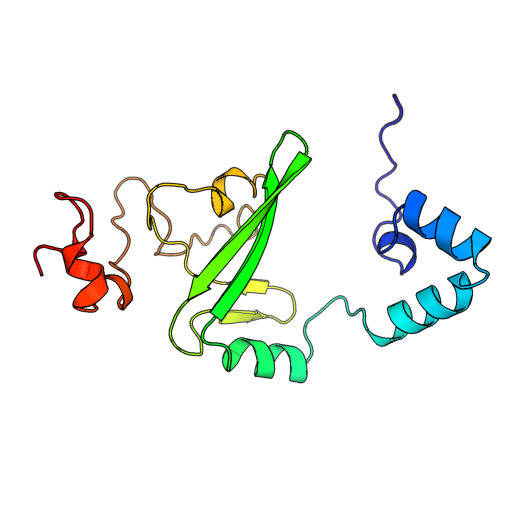1 82 ? -7.595 -2.307 6.710 1.00 93.06 82 VAL A O 1
ATOM 623 N N . GLU A 1 83 ? -8.553 -0.605 5.610 1.00 91.62 83 GLU A N 1
ATOM 624 C CA . GLU A 1 83 ? -9.889 -1.168 5.531 1.00 91.62 83 GLU A CA 1
ATOM 625 C C . GLU A 1 83 ? -10.005 -2.035 4.275 1.00 91.62 83 GLU A C 1
ATOM 627 O O . GLU A 1 83 ? -9.695 -1.592 3.168 1.00 91.62 83 GLU A O 1
ATOM 632 N N . VAL A 1 84 ? -10.515 -3.255 4.430 1.00 94.75 84 VAL A N 1
ATOM 633 C CA . VAL A 1 84 ? -11.045 -4.029 3.301 1.00 94.75 84 VAL A CA 1
ATOM 634 C C . VAL A 1 84 ? -12.490 -3.590 3.085 1.00 94.75 84 VAL A C 1
ATOM 636 O O . VAL A 1 84 ? -13.346 -3.893 3.919 1.00 94.75 84 VAL A O 1
ATOM 639 N N . VAL A 1 85 ? -12.746 -2.855 2.002 1.00 93.31 85 VAL A N 1
ATOM 640 C CA . VAL A 1 85 ? -14.085 -2.358 1.643 1.00 93.31 85 VAL A CA 1
ATOM 641 C C . VAL A 1 85 ? -14.908 -3.490 1.031 1.00 93.31 85 VAL A C 1
ATOM 643 O O . VAL A 1 85 ? -16.044 -3.717 1.442 1.00 93.31 85 VAL A O 1
ATOM 646 N N . ASP A 1 86 ? -14.296 -4.236 0.114 1.00 92.75 86 ASP A N 1
ATOM 647 C CA . ASP A 1 86 ? -14.786 -5.490 -0.459 1.00 92.75 86 ASP A CA 1
ATOM 648 C C . ASP A 1 86 ? -13.584 -6.322 -0.969 1.00 92.75 86 ASP A C 1
ATOM 650 O O . ASP A 1 86 ? -12.451 -5.834 -0.905 1.00 92.75 86 ASP A O 1
ATOM 654 N N . PRO A 1 87 ? -13.770 -7.568 -1.453 1.00 94.00 87 PRO A N 1
ATOM 655 C CA . PRO A 1 87 ? -12.663 -8.410 -1.920 1.00 94.00 87 PRO A CA 1
ATOM 656 C C . PRO A 1 87 ? -11.794 -7.805 -3.037 1.00 94.00 87 PRO A C 1
ATOM 658 O O . PRO A 1 87 ? -10.723 -8.326 -3.320 1.00 94.00 87 PRO A O 1
ATOM 661 N N . SER A 1 88 ? -12.218 -6.720 -3.680 1.00 89.56 88 SER A N 1
ATOM 662 C CA . SER A 1 88 ? -11.489 -6.029 -4.747 1.00 89.56 88 SER A CA 1
ATOM 663 C C . SER A 1 88 ? -11.081 -4.588 -4.403 1.00 89.56 88 SER A C 1
ATOM 665 O O . SER A 1 88 ? -10.374 -3.953 -5.188 1.00 89.56 88 SER A O 1
ATOM 667 N N . GLU A 1 89 ? -11.475 -4.064 -3.236 1.00 89.19 89 GLU A N 1
ATOM 668 C CA . GLU A 1 89 ? -11.183 -2.693 -2.813 1.00 89.19 89 GLU A CA 1
ATOM 669 C C . GLU A 1 89 ? -10.574 -2.640 -1.403 1.00 89.19 89 GLU A C 1
ATOM 671 O O . GLU A 1 89 ? -11.194 -2.997 -0.398 1.00 89.19 89 GLU A O 1
ATOM 676 N N . LEU A 1 90 ? -9.361 -2.084 -1.327 1.00 91.06 90 LEU A N 1
ATOM 677 C CA . LEU A 1 90 ? -8.733 -1.643 -0.085 1.00 91.06 90 LEU A CA 1
ATOM 678 C C . LEU A 1 90 ? -8.826 -0.123 0.039 1.00 91.06 90 LEU A C 1
ATOM 680 O O . LEU A 1 90 ? -8.596 0.613 -0.925 1.00 91.06 90 LEU A O 1
ATOM 684 N N . ARG A 1 91 ? -9.066 0.359 1.256 1.00 89.62 91 ARG A N 1
ATOM 685 C CA . ARG A 1 91 ? -9.012 1.777 1.604 1.00 89.62 91 ARG A CA 1
ATOM 686 C C . ARG A 1 91 ? -7.987 1.993 2.702 1.00 89.62 91 ARG A C 1
ATOM 688 O O . ARG A 1 91 ? -7.979 1.304 3.710 1.00 89.62 91 ARG A O 1
ATOM 695 N N . MET A 1 92 ? -7.132 2.989 2.522 1.00 88.31 92 MET A N 1
ATOM 696 C CA . MET A 1 92 ? -6.174 3.403 3.543 1.00 88.31 92 MET A CA 1
ATOM 697 C C . MET A 1 92 ? -6.135 4.930 3.637 1.00 88.31 92 MET A C 1
ATOM 699 O O . MET A 1 92 ? -6.327 5.614 2.624 1.00 88.31 92 MET A O 1
ATOM 703 N N . PRO A 1 93 ? -5.870 5.495 4.821 1.00 83.38 93 PRO A N 1
ATOM 704 C CA . PRO A 1 93 ? -5.684 6.926 4.966 1.00 83.38 93 PRO A CA 1
ATOM 705 C C . PRO A 1 93 ? -4.363 7.361 4.320 1.00 83.38 93 PRO A C 1
ATOM 707 O O . PRO A 1 93 ? -3.315 6.735 4.505 1.00 83.38 93 PRO A O 1
ATOM 710 N N . ILE A 1 94 ? -4.397 8.477 3.590 1.00 79.31 94 ILE A N 1
ATOM 711 C CA . ILE A 1 94 ? -3.188 9.146 3.113 1.00 79.31 94 ILE A CA 1
ATOM 712 C C . ILE A 1 94 ? -3.064 10.480 3.826 1.00 79.31 94 ILE A C 1
ATOM 714 O O . ILE A 1 94 ? -3.846 11.391 3.598 1.00 79.31 94 ILE A O 1
ATOM 718 N N . TYR A 1 95 ? -2.050 10.586 4.673 1.00 76.81 95 TYR A N 1
ATOM 719 C CA . TYR A 1 95 ? -1.777 11.792 5.437 1.00 76.81 95 TYR A CA 1
ATOM 720 C C . TYR A 1 95 ? -0.801 12.714 4.706 1.00 76.81 95 TYR A C 1
ATOM 722 O O . TYR A 1 95 ? 0.096 12.246 4.002 1.00 76.81 95 TYR A O 1
ATOM 730 N N . ASN A 1 96 ? -0.906 14.016 4.980 1.00 68.50 96 ASN A N 1
ATOM 731 C CA . ASN A 1 96 ? 0.035 15.034 4.502 1.00 68.50 96 ASN A CA 1
ATOM 732 C C . ASN A 1 96 ? 1.477 14.859 5.008 1.00 68.50 96 ASN A C 1
ATOM 734 O O . ASN A 1 96 ? 2.409 15.359 4.380 1.00 68.50 96 ASN A O 1
ATOM 738 N N . GLY A 1 97 ? 1.668 14.072 6.076 1.00 68.19 97 GLY A N 1
ATOM 739 C CA . GLY A 1 97 ? 2.947 13.474 6.465 1.00 68.19 97 GLY A CA 1
ATOM 740 C C . GLY A 1 97 ? 4.125 14.452 6.466 1.00 68.19 97 GLY A C 1
ATOM 741 O O . GLY A 1 97 ? 4.024 15.555 6.990 1.00 68.19 97 GLY A O 1
ATOM 742 N N . ASN A 1 98 ? 5.240 14.018 5.873 1.00 66.44 98 ASN A N 1
ATOM 743 C CA . ASN A 1 98 ? 6.482 14.778 5.689 1.00 66.44 98 ASN A CA 1
ATOM 744 C C . ASN A 1 98 ? 6.482 15.652 4.415 1.00 66.44 98 ASN A C 1
ATOM 746 O O . ASN A 1 98 ? 7.546 16.008 3.913 1.00 66.44 98 ASN A O 1
ATOM 750 N N . GLY A 1 99 ? 5.305 15.940 3.849 1.00 72.62 99 GLY A N 1
ATOM 751 C CA . GLY A 1 99 ? 5.142 16.815 2.687 1.00 72.62 99 GLY A CA 1
ATOM 752 C C . GLY A 1 99 ? 5.588 16.234 1.343 1.00 72.62 99 GLY A C 1
ATOM 753 O O . GLY A 1 99 ? 5.519 16.936 0.341 1.00 72.62 99 GLY A O 1
ATOM 754 N N . MET A 1 100 ? 6.033 14.975 1.276 1.00 79.75 100 MET A N 1
ATOM 755 C CA . MET A 1 100 ? 6.580 14.424 0.030 1.00 79.75 100 MET A CA 1
ATOM 756 C C . MET A 1 100 ? 5.512 14.052 -1.005 1.00 79.75 100 MET A C 1
ATOM 758 O O . MET A 1 100 ? 5.816 14.036 -2.190 1.00 79.75 100 MET A O 1
ATOM 762 N N . TRP A 1 101 ? 4.297 13.686 -0.577 1.00 80.25 101 TRP A N 1
ATOM 763 C CA . TRP A 1 101 ? 3.152 13.324 -1.439 1.00 80.25 101 TRP A CA 1
ATOM 764 C C . TRP A 1 101 ? 3.395 12.270 -2.535 1.00 80.25 101 TRP A C 1
ATOM 766 O O . TRP A 1 101 ? 2.516 12.021 -3.355 1.00 80.25 101 TRP A O 1
ATOM 776 N N . ARG A 1 102 ? 4.540 11.586 -2.511 1.00 79.94 102 ARG A N 1
ATOM 777 C CA . ARG A 1 102 ? 5.009 10.692 -3.576 1.00 79.94 102 ARG A CA 1
ATOM 778 C C . ARG A 1 102 ? 4.032 9.555 -3.892 1.00 79.94 102 ARG A C 1
ATOM 780 O O . ARG A 1 102 ? 3.791 9.290 -5.058 1.00 79.94 102 ARG A O 1
ATOM 787 N N . THR A 1 103 ? 3.358 8.962 -2.897 1.00 84.38 103 THR A N 1
ATOM 788 C CA . THR A 1 103 ? 2.309 7.957 -3.173 1.00 84.38 103 THR A CA 1
ATOM 789 C C . THR A 1 103 ? 1.175 8.522 -4.041 1.00 84.38 103 THR A C 1
ATOM 791 O O . THR A 1 103 ? 0.802 7.891 -5.018 1.00 84.38 103 THR A O 1
ATOM 794 N N . LEU A 1 104 ? 0.618 9.696 -3.710 1.00 82.06 104 LEU A N 1
ATOM 795 C CA . LEU A 1 104 ? -0.500 10.269 -4.478 1.00 82.06 104 LEU A CA 1
ATOM 796 C C . LEU A 1 104 ? -0.041 10.853 -5.813 1.00 82.06 104 LEU A C 1
ATOM 798 O O . LEU A 1 104 ? -0.743 10.691 -6.804 1.00 82.06 104 LEU A O 1
ATOM 802 N N . GLY A 1 105 ? 1.135 11.487 -5.846 1.00 82.38 105 GLY A N 1
ATOM 803 C CA . GLY A 1 105 ? 1.713 12.031 -7.075 1.00 82.38 105 GLY A CA 1
ATOM 804 C C . GLY A 1 105 ? 2.033 10.950 -8.110 1.00 82.38 105 GLY A C 1
ATOM 805 O O . GLY A 1 105 ? 1.789 11.153 -9.295 1.00 82.38 105 GLY A O 1
ATOM 806 N N . ASN A 1 106 ? 2.505 9.781 -7.664 1.00 83.00 106 ASN A N 1
ATOM 807 C CA . ASN A 1 106 ? 2.837 8.664 -8.551 1.00 83.00 106 ASN A CA 1
ATOM 808 C C . ASN A 1 106 ? 1.589 7.867 -8.967 1.00 83.00 106 ASN A C 1
ATOM 810 O O . ASN A 1 106 ? 1.514 7.339 -10.074 1.00 83.00 106 ASN A O 1
ATOM 814 N N . CYS A 1 107 ? 0.563 7.803 -8.114 1.00 71.06 107 CYS A N 1
ATOM 815 C CA . CYS A 1 107 ? -0.682 7.083 -8.383 1.00 71.06 107 CYS A CA 1
ATOM 816 C C . CYS A 1 107 ? -1.657 7.865 -9.284 1.00 71.06 107 CYS A C 1
ATOM 818 O O . CYS A 1 107 ? -2.857 7.897 -9.011 1.00 71.06 107 CYS A O 1
ATOM 820 N N . GLY A 1 108 ? -1.194 8.413 -10.415 1.00 58.19 108 GLY A N 1
ATOM 821 C CA . GLY A 1 108 ? -2.042 9.104 -11.405 1.00 58.19 108 GLY A CA 1
ATOM 822 C C . GLY A 1 108 ? -3.180 8.251 -12.002 1.00 58.19 108 GLY A C 1
ATOM 823 O O . GLY A 1 108 ? -3.974 8.741 -12.800 1.00 58.19 108 GLY A O 1
ATOM 824 N N . ARG A 1 109 ? -3.272 6.967 -11.621 1.00 50.28 109 ARG A N 1
ATOM 825 C CA . ARG A 1 109 ? -4.246 5.979 -12.102 1.00 50.28 109 ARG A CA 1
ATOM 826 C C . ARG A 1 109 ? -5.299 5.555 -11.067 1.00 50.28 109 ARG A C 1
ATOM 828 O O . ARG A 1 109 ? -6.235 4.857 -11.449 1.00 50.28 109 ARG A O 1
ATOM 835 N N . TYR A 1 110 ? -5.177 5.949 -9.795 1.00 48.31 110 TYR A N 1
ATOM 836 C CA . TYR A 1 110 ? -6.116 5.549 -8.735 1.00 48.31 110 TYR A CA 1
ATOM 837 C C . TYR A 1 110 ? -6.982 6.733 -8.288 1.00 48.31 110 TYR A C 1
ATOM 839 O O . TYR A 1 110 ? -6.835 7.275 -7.197 1.00 48.31 110 TYR A O 1
ATOM 847 N N . ILE A 1 111 ? -7.885 7.150 -9.177 1.00 48.78 111 ILE A N 1
ATOM 848 C CA . ILE A 1 111 ? -8.995 8.047 -8.842 1.00 48.78 111 ILE A CA 1
ATOM 849 C C . ILE A 1 111 ? -10.180 7.158 -8.448 1.00 48.78 111 ILE A C 1
ATOM 851 O O . ILE A 1 111 ? -10.520 6.228 -9.180 1.00 48.78 111 ILE A O 1
ATOM 855 N N . HIS A 1 112 ? -10.775 7.423 -7.280 1.00 45.16 112 HIS A N 1
ATOM 856 C CA . HIS A 1 112 ? -11.938 6.711 -6.742 1.00 45.16 112 HIS A CA 1
ATOM 857 C C . HIS A 1 112 ? -13.009 6.480 -7.821 1.00 45.16 112 HIS A C 1
ATOM 859 O O . HIS A 1 112 ? -13.526 7.440 -8.391 1.00 45.16 112 HIS A O 1
ATOM 865 N N . ARG A 1 113 ? -13.366 5.215 -8.083 1.00 45.31 113 ARG A N 1
ATOM 866 C CA . ARG A 1 113 ? -14.395 4.864 -9.082 1.00 45.31 113 ARG A CA 1
ATOM 867 C C . ARG A 1 113 ? -15.808 5.268 -8.644 1.00 45.31 113 ARG A C 1
ATOM 869 O O . ARG A 1 113 ? -16.634 5.581 -9.493 1.00 45.31 113 ARG A O 1
ATOM 876 N N . ASP A 1 114 ? -16.022 5.382 -7.333 1.00 54.94 114 ASP A N 1
ATOM 877 C CA . ASP A 1 114 ? -17.332 5.655 -6.726 1.00 54.94 114 ASP A CA 1
ATOM 878 C C . ASP A 1 114 ? -17.507 7.108 -6.250 1.00 54.94 114 ASP A C 1
ATOM 880 O O . ASP A 1 114 ? -18.470 7.433 -5.556 1.00 54.94 114 ASP A O 1
ATOM 884 N N . GLY A 1 115 ? -16.546 7.992 -6.542 1.00 57.47 115 GLY A N 1
ATOM 885 C CA . GLY A 1 115 ? -16.583 9.402 -6.125 1.00 57.47 115 GLY A CA 1
ATOM 886 C C . GLY A 1 115 ? -16.465 9.654 -4.611 1.00 57.47 115 GLY A C 1
ATOM 887 O O . GLY A 1 115 ? -16.424 10.808 -4.190 1.00 57.47 115 GLY A O 1
ATOM 888 N N . LYS A 1 116 ? -16.376 8.610 -3.775 1.00 57.12 116 LYS A N 1
ATOM 889 C CA . LYS A 1 116 ? -16.135 8.730 -2.329 1.00 57.12 116 LYS A CA 1
ATOM 890 C C . LYS A 1 116 ? -1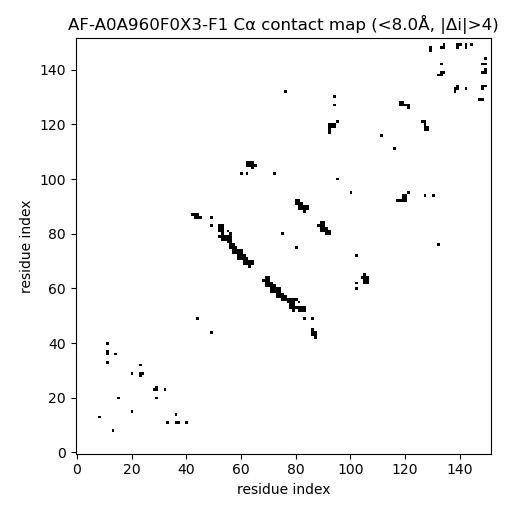4.661 9.028 -2.062 1.00 57.12 116 LYS A C 1
ATOM 892 O O . LYS A 1 116 ? -13.820 8.142 -2.170 1.00 57.12 116 LYS A O 1
ATOM 897 N N . VAL A 1 117 ? -14.363 10.269 -1.692 1.00 62.97 117 VAL A N 1
ATOM 898 C CA . VAL A 1 117 ? -13.021 10.712 -1.293 1.00 62.97 117 VAL A CA 1
ATOM 899 C C . VAL A 1 117 ? -12.793 10.388 0.185 1.00 62.97 117 VAL A C 1
ATOM 901 O O . VAL A 1 117 ? -13.673 10.601 1.018 1.00 62.97 117 VAL A O 1
ATOM 904 N N . SER A 1 118 ? -11.619 9.847 0.519 1.00 68.88 118 SER A N 1
ATOM 905 C CA . SER A 1 118 ? -11.246 9.570 1.913 1.00 68.88 118 SER A CA 1
ATOM 906 C C . SER A 1 118 ? -11.180 10.869 2.736 1.00 68.88 118 SER A C 1
ATOM 908 O O . SER A 1 118 ? -10.592 11.842 2.262 1.00 68.88 118 SER A O 1
ATOM 910 N N . PRO A 1 119 ? -11.692 10.902 3.986 1.00 75.25 119 PRO A N 1
ATOM 911 C CA . PRO A 1 119 ? -11.666 12.100 4.836 1.00 75.25 119 PRO A CA 1
ATOM 912 C C . PRO A 1 119 ? -10.247 12.533 5.239 1.00 75.25 119 PRO A C 1
ATOM 914 O O . PRO A 1 119 ? -10.071 13.582 5.84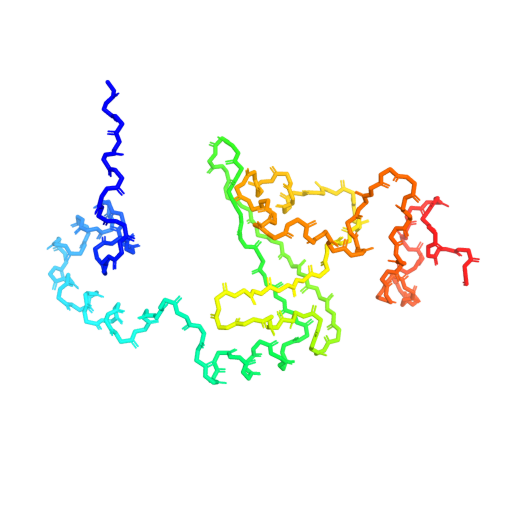6 1.00 75.25 119 PRO A O 1
ATOM 917 N N . TYR A 1 120 ? -9.223 11.743 4.923 1.00 71.19 120 TYR A N 1
ATOM 918 C CA . TYR A 1 120 ? -7.823 12.082 5.178 1.00 71.19 120 TYR A CA 1
ATOM 919 C C . TYR A 1 120 ? -7.150 12.792 3.994 1.00 71.19 120 TYR A C 1
ATOM 921 O O . TYR A 1 120 ? -6.047 13.314 4.135 1.00 71.19 120 TYR A O 1
ATOM 929 N N . VAL A 1 121 ? -7.805 12.820 2.830 1.00 68.88 121 VAL A N 1
ATOM 930 C CA . VAL A 1 121 ? -7.304 13.497 1.632 1.00 68.88 121 VAL A CA 1
ATOM 931 C C . VAL A 1 121 ? -7.567 15.000 1.767 1.00 68.88 121 VAL A C 1
ATOM 933 O O . VAL A 1 121 ? -8.709 15.378 2.027 1.00 68.88 121 VAL A O 1
ATOM 936 N N . PRO A 1 122 ? -6.559 15.876 1.585 1.00 67.50 122 PRO A N 1
ATOM 937 C CA . PRO A 1 122 ? -6.796 17.316 1.532 1.00 67.50 122 PRO A CA 1
ATOM 938 C C . PRO A 1 122 ? -7.751 17.677 0.393 1.00 67.50 122 PRO A C 1
ATOM 940 O O . PRO A 1 122 ? -7.555 17.241 -0.742 1.00 67.50 122 PRO A O 1
ATOM 943 N N . ALA A 1 123 ? -8.753 18.502 0.690 1.00 69.06 123 ALA A N 1
ATOM 944 C CA . ALA A 1 123 ? -9.685 19.039 -0.295 1.00 69.06 123 ALA A CA 1
ATOM 945 C C . ALA A 1 123 ? -10.059 20.486 0.063 1.00 69.06 123 ALA A C 1
ATOM 947 O O . ALA A 1 123 ? -9.895 20.919 1.203 1.00 69.06 123 ALA A O 1
ATOM 948 N N . GLU A 1 124 ? -10.538 21.256 -0.913 1.00 75.75 124 GLU A N 1
ATOM 949 C CA . GLU A 1 124 ? -10.955 22.642 -0.681 1.00 75.75 124 GLU A CA 1
ATOM 950 C C . GLU A 1 124 ? -12.069 22.703 0.380 1.00 75.75 124 GLU A C 1
ATOM 952 O O . GLU A 1 124 ? -13.079 22.010 0.274 1.00 75.75 124 GLU A O 1
ATOM 957 N N . GLY A 1 125 ? -11.865 23.506 1.430 1.00 84.31 125 GLY A N 1
ATOM 958 C CA . GLY A 1 125 ? -12.805 23.622 2.552 1.00 84.31 125 GLY A CA 1
ATOM 959 C C . GLY A 1 125 ? -12.830 22.428 3.518 1.00 84.31 125 GLY A C 1
ATOM 960 O O . GLY A 1 125 ? -13.663 22.415 4.422 1.00 84.31 125 GLY A O 1
ATOM 961 N N . HIS A 1 126 ? -11.934 21.448 3.360 1.00 80.69 126 HIS A N 1
ATOM 962 C CA . HIS A 1 126 ? -11.843 20.259 4.210 1.00 80.69 126 HIS A CA 1
ATOM 963 C C . HIS A 1 126 ? -10.446 20.125 4.818 1.00 80.69 126 HIS A C 1
ATOM 965 O O . HIS A 1 126 ? -9.467 19.906 4.104 1.00 80.69 126 HIS A O 1
ATOM 971 N N . GLU A 1 127 ? -10.368 20.215 6.146 1.00 79.69 127 GLU A N 1
ATOM 972 C CA . GLU A 1 127 ? -9.132 19.990 6.896 1.00 79.69 127 GLU A CA 1
ATOM 973 C C . GLU A 1 127 ? -9.053 18.511 7.320 1.00 79.69 127 GLU A C 1
ATOM 975 O O . GLU A 1 127 ? -9.895 18.054 8.103 1.00 79.69 127 GLU A O 1
ATOM 980 N N . PRO A 1 128 ? -8.067 17.735 6.833 1.00 78.88 128 PRO A N 1
ATOM 981 C CA . PRO A 1 128 ? -7.913 16.345 7.235 1.00 78.88 128 PRO A CA 1
ATOM 982 C C . PRO A 1 128 ? -7.635 16.209 8.739 1.00 78.88 128 PRO A C 1
ATOM 984 O O . PRO A 1 128 ? -6.830 16.966 9.289 1.00 78.88 128 PRO A O 1
ATOM 987 N N . PRO A 1 129 ? -8.219 15.2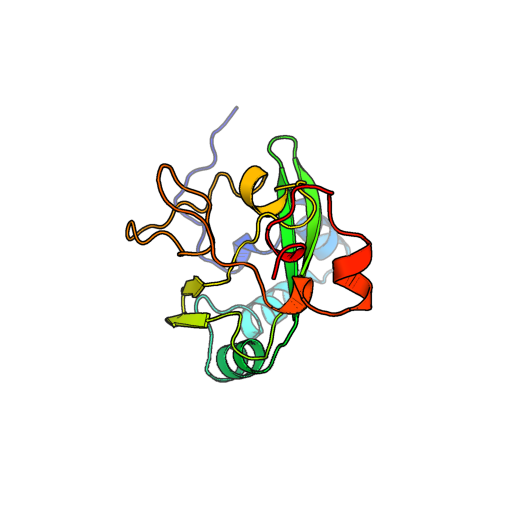10 9.422 1.00 82.69 129 PRO A N 1
ATOM 988 C CA . PRO A 1 129 ? -7.915 14.971 10.824 1.00 82.69 129 PRO A CA 1
ATOM 989 C C . PRO A 1 129 ? -6.435 14.610 11.005 1.00 82.69 129 PRO A C 1
ATOM 991 O O . PRO A 1 129 ? -5.846 13.859 10.220 1.00 82.69 129 PRO A O 1
ATOM 994 N N . VAL A 1 130 ? -5.838 15.138 12.075 1.00 82.38 130 VAL A N 1
ATOM 995 C CA . VAL A 1 130 ? -4.440 14.874 12.431 1.00 82.38 130 VAL A CA 1
ATOM 996 C C . VAL A 1 130 ? -4.270 13.392 12.786 1.00 82.38 130 VAL A C 1
ATOM 998 O O . VAL A 1 130 ? -4.905 12.946 13.742 1.00 82.38 130 VAL A O 1
ATOM 1001 N N . PRO A 1 131 ? -3.398 12.636 12.091 1.00 78.44 131 PRO A N 1
ATOM 1002 C CA . PRO A 1 131 ? -3.116 11.249 12.454 1.00 78.44 131 PRO A CA 1
ATOM 1003 C C . PRO A 1 131 ? -2.567 11.102 13.877 1.00 78.44 131 PRO A C 1
ATOM 1005 O O . PRO A 1 131 ? -1.667 11.841 14.278 1.00 78.44 131 PRO A O 1
ATOM 1008 N N . ASP A 1 132 ? -3.013 10.070 14.597 1.00 78.06 132 ASP A N 1
ATOM 1009 C CA . ASP A 1 132 ? -2.637 9.833 15.999 1.00 78.06 132 ASP A CA 1
ATOM 1010 C C . ASP A 1 132 ? -1.131 9.661 16.216 1.00 78.06 132 ASP A C 1
ATOM 1012 O O . ASP A 1 132 ? -0.580 10.144 17.204 1.00 78.06 132 ASP A O 1
ATOM 1016 N N . TRP A 1 133 ? -0.420 9.044 15.269 1.00 71.81 133 TRP A N 1
ATOM 1017 C CA . TRP A 1 133 ? 1.025 8.843 15.392 1.00 71.81 133 TRP A CA 1
ATOM 1018 C C . TRP A 1 133 ? 1.806 10.167 15.446 1.00 71.81 133 TRP A C 1
ATOM 1020 O O . TRP A 1 133 ? 2.861 10.217 16.077 1.00 71.81 133 TRP A O 1
ATOM 1030 N N . LYS A 1 134 ? 1.289 11.259 14.853 1.00 77.12 134 LYS A N 1
ATOM 1031 C CA . LYS A 1 134 ? 1.918 12.592 14.943 1.00 77.12 134 LYS A CA 1
ATOM 1032 C C . LYS A 1 134 ? 1.886 13.153 16.365 1.00 77.12 134 LYS A C 1
ATOM 1034 O O . LYS A 1 134 ? 2.651 14.056 16.685 1.00 77.12 134 LYS A O 1
ATOM 1039 N N . ARG A 1 135 ? 1.019 12.617 17.225 1.00 82.06 135 ARG A N 1
ATOM 1040 C CA . ARG A 1 135 ? 0.890 13.024 18.628 1.00 82.06 135 ARG A CA 1
ATOM 1041 C C . ARG A 1 135 ? 1.843 12.264 19.552 1.00 82.06 135 ARG A C 1
ATOM 1043 O O . ARG A 1 135 ? 1.949 12.623 20.721 1.00 82.06 135 ARG A O 1
ATOM 1050 N N . LEU A 1 136 ? 2.543 11.238 19.056 1.00 78.12 136 LEU A N 1
ATOM 1051 C CA . LEU A 1 136 ? 3.535 10.505 19.843 1.00 78.12 136 LEU A CA 1
ATOM 1052 C C . LEU A 1 136 ? 4.687 11.452 20.227 1.00 78.12 136 LEU A C 1
ATOM 1054 O O . LEU A 1 136 ? 5.259 12.066 19.323 1.00 78.12 136 LEU A O 1
ATOM 1058 N N . PRO A 1 137 ? 5.071 11.559 21.519 1.00 81.94 137 PRO A N 1
ATOM 1059 C CA . PRO A 1 137 ? 6.064 12.532 21.984 1.00 81.94 137 PRO A CA 1
ATOM 1060 C C . PRO A 1 137 ? 7.355 12.618 21.148 1.00 81.94 137 PRO A C 1
ATOM 1062 O O . PRO A 1 137 ? 7.673 13.718 20.700 1.00 81.94 137 PRO A O 1
ATOM 1065 N N . PRO A 1 138 ? 8.048 11.506 20.814 1.00 77.00 138 PRO A N 1
ATOM 1066 C CA . PRO A 1 138 ? 9.287 11.587 20.033 1.00 77.00 138 PRO A CA 1
ATOM 1067 C C . PRO A 1 138 ? 9.085 12.080 18.592 1.00 77.00 138 PRO A C 1
ATOM 1069 O O . PRO A 1 138 ? 10.034 12.532 17.959 1.00 77.00 138 PRO A O 1
ATOM 1072 N N . LEU A 1 139 ? 7.868 11.980 18.049 1.00 72.88 139 LEU A N 1
ATOM 1073 C CA . LEU A 1 139 ? 7.554 12.419 16.689 1.00 72.88 139 LEU A CA 1
ATOM 1074 C C . LEU A 1 139 ? 7.015 13.849 16.668 1.00 72.88 139 LEU A C 1
ATOM 1076 O O . LEU A 1 139 ? 7.358 14.600 15.761 1.00 72.88 139 LEU A O 1
ATOM 1080 N N . ARG A 1 140 ? 6.236 14.251 17.681 1.00 77.94 140 ARG A N 1
ATOM 1081 C CA . ARG A 1 140 ? 5.669 15.603 17.807 1.00 77.94 140 ARG A CA 1
ATOM 1082 C C . ARG A 1 140 ? 6.748 16.688 17.842 1.00 77.94 140 ARG A C 1
ATOM 1084 O O . ARG A 1 140 ? 6.588 17.740 17.224 1.00 77.94 140 ARG A O 1
ATOM 1091 N N . GLU A 1 141 ? 7.851 16.428 18.540 1.00 79.88 141 GLU A N 1
ATOM 1092 C CA . GLU A 1 141 ? 8.951 17.386 18.724 1.00 79.88 141 GLU A CA 1
ATOM 1093 C C . GLU A 1 141 ? 9.643 17.767 17.406 1.00 79.88 141 GLU A C 1
ATOM 1095 O O . GLU A 1 141 ? 10.089 18.904 17.238 1.00 79.88 141 GLU A O 1
ATOM 1100 N N . VAL A 1 142 ? 9.666 16.851 16.434 1.00 76.94 142 VAL A N 1
ATOM 1101 C CA . VAL A 1 142 ? 10.336 17.035 15.135 1.00 76.94 142 VAL A CA 1
ATOM 1102 C C . VAL A 1 142 ? 9.392 17.466 14.008 1.00 76.94 142 VAL A C 1
ATOM 1104 O O . VAL A 1 142 ? 9.823 17.592 12.862 1.00 76.94 142 VAL A O 1
ATOM 1107 N N . LEU A 1 143 ? 8.110 17.710 14.302 1.00 78.06 143 LEU A N 1
ATOM 1108 C CA . LEU A 1 143 ? 7.155 18.182 13.294 1.00 78.06 143 LEU A CA 1
ATOM 1109 C C . LEU A 1 143 ? 7.472 19.613 12.821 1.00 78.06 143 LEU A C 1
ATOM 1111 O O . LEU A 1 143 ? 8.057 20.383 13.583 1.00 78.06 143 LEU A O 1
ATOM 1115 N N . PRO A 1 144 ? 7.061 20.012 11.603 1.00 77.00 144 PRO A N 1
ATOM 1116 C CA . PRO A 1 144 ? 7.146 21.398 11.138 1.00 77.00 144 PRO A CA 1
ATOM 1117 C C . PRO A 1 144 ? 6.471 22.391 12.093 1.00 77.00 144 PRO A C 1
ATOM 1119 O O . PRO A 1 144 ? 5.487 22.056 12.745 1.00 77.00 144 PRO A O 1
ATOM 1122 N N . ALA A 1 145 ? 6.970 23.632 12.155 1.00 79.00 145 ALA A N 1
ATOM 1123 C CA . ALA A 1 145 ? 6.508 24.642 13.116 1.00 79.00 145 ALA A CA 1
ATOM 1124 C C . ALA A 1 145 ? 5.011 24.980 13.018 1.00 79.00 145 ALA A C 1
ATOM 1126 O O . ALA A 1 145 ? 4.419 25.389 14.007 1.00 79.00 145 ALA A O 1
ATOM 1127 N N . ASN A 1 146 ? 4.423 24.793 11.841 1.00 79.38 146 ASN A N 1
ATOM 1128 C CA . ASN A 1 146 ? 3.023 25.044 11.522 1.00 79.38 146 ASN A CA 1
ATOM 1129 C C . ASN A 1 146 ? 2.181 23.757 11.424 1.00 79.38 146 ASN A C 1
ATOM 1131 O O . ASN A 1 146 ? 1.084 23.803 10.873 1.00 79.38 146 ASN A O 1
ATOM 1135 N N . ASP A 1 147 ? 2.689 22.603 11.876 1.00 80.50 147 ASP A N 1
ATOM 1136 C CA . ASP A 1 147 ? 1.917 21.357 11.843 1.00 80.50 147 ASP A CA 1
ATOM 1137 C C . ASP A 1 147 ? 0.831 21.373 12.940 1.00 80.50 147 ASP A C 1
ATOM 1139 O O . ASP A 1 147 ? 1.168 21.548 14.116 1.00 80.50 147 ASP A O 1
ATOM 1143 N N . PRO A 1 148 ? -0.454 21.145 12.602 1.00 79.06 148 PRO A N 1
ATOM 1144 C CA . PRO A 1 148 ? -1.565 21.205 13.557 1.00 79.06 148 PRO A CA 1
ATOM 1145 C C . PRO A 1 148 ? -1.458 20.194 14.711 1.00 79.06 148 PRO A C 1
ATOM 1147 O O . PRO A 1 148 ? -2.137 20.338 15.725 1.00 79.06 148 PRO A O 1
ATOM 1150 N N . ALA A 1 149 ? -0.598 19.176 14.611 1.00 82.44 149 ALA A N 1
ATOM 1151 C CA . ALA A 1 149 ? -0.325 18.264 15.719 1.00 82.44 149 ALA A CA 1
ATOM 1152 C C . ALA A 1 149 ? 0.545 18.879 16.838 1.00 82.44 149 ALA A C 1
ATOM 1154 O O . ALA A 1 149 ? 0.695 18.259 17.894 1.00 82.44 149 ALA A O 1
ATOM 1155 N N . ARG A 1 150 ? 1.135 20.069 16.631 1.00 76.38 150 ARG A N 1
ATOM 1156 C CA . ARG A 1 150 ? 1.953 20.766 17.639 1.00 76.38 150 ARG A CA 1
ATOM 1157 C C . ARG A 1 150 ? 1.143 21.534 18.684 1.00 76.38 150 ARG A C 1
ATOM 1159 O O . ARG A 1 150 ? 1.622 21.637 19.812 1.00 76.38 150 ARG A O 1
ATOM 1166 N N . ASP A 1 151 ? -0.052 22.008 18.342 1.00 68.50 151 ASP A N 1
ATOM 1167 C CA . ASP A 1 151 ? -0.847 22.945 19.159 1.00 68.50 151 ASP A CA 1
ATOM 1168 C C . ASP A 1 151 ? -1.931 22.270 20.028 1.00 68.50 151 ASP A C 1
ATOM 1170 O O . ASP A 1 151 ? -2.773 22.952 20.611 1.00 68.50 151 ASP A O 1
ATOM 1174 N N . GLY A 1 152 ? -1.927 20.931 20.111 1.00 59.81 152 GLY A N 1
ATOM 1175 C CA . GLY A 1 152 ? -2.958 20.127 20.794 1.00 59.81 152 GLY A CA 1
ATOM 1176 C C . GLY A 1 152 ? -2.514 19.373 22.036 1.00 59.81 152 GLY A C 1
ATOM 1177 O O . GLY A 1 152 ? -1.298 19.137 22.203 1.00 59.81 152 GLY A O 1
#

Nearest PDB structures (foldseek):
  5jab-assembly1_B  TM=7.361E-01  e=4.067E-01  Mycobacterium tuberculosis H37Rv
  7dyx-assembly1_A  TM=4.829E-01  e=4.600E+00  Homo sapiens
  8jan-assembly1_m  TM=2.655E-01  e=6.872E-01  Escherichia phage P1
  2baf-assembly1_A  TM=2.324E-01  e=7.278E+00  Bos taurus